Protein AF-A0A7W6IIC5-F1 (afdb_monomer_lite)

Organism: NCBI:txid217168

Secondary structure (DSSP, 8-state):
--S-EEE-TTS-EEEPHHHHHHHHHHHHHHHHHHT--HHHHHHHSSS-HHHHHHHH-SSS-PPPPHHHHHHHHHHHT--HHHHHHHHHTT--PPPHHHHHHHHHHHHHHHHHHHHHHHHHHHHHHHHHTSS--HHHHHHHHHHHHHHHHHHHHHHHHHHHHHTT--

pLDDT: mean 89.1, std 7.84, range [46.22, 96.19]

InterPro domains:
  IPR001387 Cro/C1-type, helix-turn-helix domain [cd00093] (28-57)

Structure (mmCIF, N/CA/C/O backbone):
data_AF-A0A7W6IIC5-F1
#
_entry.id   AF-A0A7W6IIC5-F1
#
loop_
_atom_site.group_PDB
_atom_site.id
_atom_site.type_symbol
_atom_site.label_atom_id
_atom_site.label_alt_id
_atom_site.label_comp_id
_atom_site.label_asym_id
_atom_site.label_entity_id
_atom_site.label_seq_id
_atom_site.pdbx_PDB_ins_code
_atom_site.Cartn_x
_atom_site.Cartn_y
_atom_site.Cartn_z
_atom_site.occupancy
_atom_site.B_iso_or_equiv
_atom_site.auth_seq_id
_atom_site.auth_comp_id
_atom_site.auth_asym_id
_atom_site.auth_atom_id
_atom_site.pdbx_PDB_model_num
ATOM 1 N N . MET A 1 1 ? 11.799 17.074 0.638 1.00 46.22 1 MET A N 1
ATOM 2 C CA . MET A 1 1 ? 11.414 16.393 -0.617 1.00 46.22 1 MET A CA 1
ATOM 3 C C . MET A 1 1 ? 12.651 15.675 -1.122 1.00 46.22 1 MET A C 1
ATOM 5 O O . MET A 1 1 ? 13.694 16.312 -1.105 1.00 46.22 1 MET A O 1
ATOM 9 N N . PRO A 1 2 ? 12.608 14.381 -1.461 1.00 54.72 2 PRO A N 1
ATOM 10 C CA . PRO A 1 2 ? 13.794 13.727 -2.003 1.00 54.72 2 PRO A CA 1
ATOM 11 C C . PRO A 1 2 ? 14.169 14.332 -3.374 1.00 54.72 2 PRO A C 1
ATOM 13 O O . PRO A 1 2 ? 13.287 14.562 -4.201 1.00 54.72 2 PRO A O 1
ATOM 16 N N . ASP A 1 3 ? 15.467 14.589 -3.587 1.00 73.25 3 ASP A N 1
ATOM 17 C CA . ASP A 1 3 ? 16.087 15.189 -4.790 1.00 73.25 3 ASP A CA 1
ATOM 18 C C . ASP A 1 3 ? 16.018 14.261 -6.025 1.00 73.25 3 ASP A C 1
ATOM 20 O O . ASP A 1 3 ? 17.024 13.789 -6.568 1.00 73.25 3 ASP A O 1
ATOM 24 N N . TYR A 1 4 ? 14.810 13.929 -6.478 1.00 79.56 4 TYR A N 1
ATOM 25 C CA . TYR A 1 4 ? 14.614 13.108 -7.679 1.00 79.56 4 TYR A CA 1
ATOM 26 C C . TYR A 1 4 ? 14.464 13.925 -8.959 1.00 79.56 4 TYR A C 1
ATOM 28 O O . TYR A 1 4 ? 14.605 13.365 -10.047 1.00 79.56 4 TYR A O 1
ATOM 36 N N . TYR A 1 5 ? 14.255 15.235 -8.832 1.00 82.00 5 TYR A N 1
ATOM 37 C CA . TYR A 1 5 ? 14.117 16.152 -9.952 1.00 82.00 5 TYR A CA 1
ATOM 38 C C . TYR A 1 5 ? 15.069 17.337 -9.796 1.00 82.00 5 TYR A C 1
ATOM 40 O O . TYR A 1 5 ? 15.155 17.917 -8.718 1.00 82.00 5 TYR A O 1
ATOM 48 N N . ALA A 1 6 ? 15.755 17.704 -10.875 1.00 79.69 6 ALA A N 1
ATOM 49 C CA . ALA A 1 6 ? 16.581 18.902 -10.964 1.00 79.69 6 ALA A CA 1
ATOM 50 C C . ALA A 1 6 ? 16.158 19.725 -12.192 1.00 79.69 6 ALA A C 1
ATOM 52 O O . ALA A 1 6 ? 15.874 19.130 -13.234 1.00 79.69 6 ALA A O 1
ATOM 53 N N . PRO A 1 7 ? 16.084 21.062 -12.096 1.00 79.69 7 PRO A N 1
ATOM 54 C CA . PRO A 1 7 ? 15.773 21.899 -13.247 1.00 79.69 7 PRO A CA 1
ATOM 55 C C . PRO A 1 7 ? 16.910 21.854 -14.281 1.00 79.69 7 PRO A C 1
ATOM 57 O O . PRO A 1 7 ? 18.085 21.858 -13.914 1.00 79.69 7 PRO A O 1
ATOM 60 N N . ASP A 1 8 ? 16.566 21.823 -15.568 1.00 82.62 8 ASP A N 1
ATOM 61 C CA . ASP A 1 8 ? 17.500 22.092 -16.664 1.00 82.62 8 ASP A CA 1
ATOM 62 C C . ASP A 1 8 ? 17.683 23.602 -16.897 1.00 82.62 8 ASP A C 1
ATOM 64 O O . ASP A 1 8 ? 17.067 24.433 -16.227 1.00 82.62 8 ASP A O 1
ATOM 68 N N . GLU A 1 9 ? 18.521 23.970 -17.870 1.00 79.50 9 GLU A N 1
ATOM 69 C CA . GLU A 1 9 ? 18.767 25.373 -18.249 1.00 79.50 9 GLU A CA 1
ATOM 70 C C . GLU A 1 9 ? 17.490 26.121 -18.683 1.00 79.50 9 GLU A C 1
ATOM 72 O O . GLU A 1 9 ? 17.441 27.347 -18.629 1.00 79.50 9 GLU A 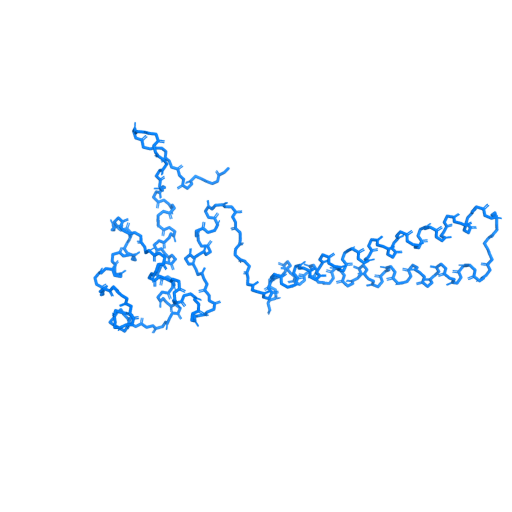O 1
ATOM 77 N N . ALA A 1 10 ? 16.439 25.393 -19.074 1.00 81.50 10 ALA A N 1
ATOM 78 C CA . ALA A 1 10 ? 15.132 25.925 -19.448 1.00 81.50 10 ALA A CA 1
ATOM 79 C C . ALA A 1 10 ? 14.096 25.850 -18.304 1.00 81.50 10 ALA A C 1
ATOM 81 O O . ALA A 1 10 ? 12.916 26.126 -18.524 1.00 81.50 10 ALA A O 1
ATOM 82 N N . GLY A 1 11 ? 14.506 25.465 -17.090 1.00 78.25 11 GLY A N 1
ATOM 83 C CA . GLY A 1 11 ? 13.634 25.331 -15.921 1.00 78.25 11 GLY A CA 1
ATOM 84 C C . GLY A 1 11 ? 12.740 24.086 -15.924 1.00 78.25 11 GLY A C 1
ATOM 85 O O . GLY A 1 11 ? 11.844 23.975 -15.086 1.00 78.25 11 GLY A O 1
ATOM 86 N N . ARG A 1 12 ? 12.952 23.131 -16.838 1.00 80.12 12 ARG A N 1
ATOM 87 C CA . ARG A 1 12 ? 12.209 21.864 -16.871 1.00 80.12 12 ARG A CA 1
ATOM 88 C C . ARG A 1 12 ? 12.779 20.901 -15.845 1.00 80.12 12 ARG A C 1
ATOM 90 O O . ARG A 1 12 ? 13.986 20.705 -15.769 1.00 80.12 12 ARG A O 1
ATOM 97 N N . LEU A 1 13 ? 11.904 20.246 -15.093 1.00 77.69 13 LEU A N 1
ATOM 98 C CA . LEU A 1 13 ? 12.304 19.232 -14.125 1.00 77.69 13 LEU A CA 1
ATOM 99 C C . LEU A 1 13 ? 12.752 17.954 -14.844 1.00 77.69 13 LEU A C 1
ATOM 101 O O . LEU A 1 13 ? 11.945 17.244 -15.442 1.00 77.69 13 LEU A O 1
ATOM 105 N N . LEU A 1 14 ? 14.044 17.653 -14.760 1.00 81.06 14 LEU A N 1
ATOM 106 C CA . LEU A 1 14 ? 14.645 16.417 -15.240 1.00 81.06 14 LEU A CA 1
ATOM 107 C C . LEU A 1 14 ? 14.884 15.456 -14.087 1.00 81.06 14 LEU A C 1
ATOM 109 O O . LEU A 1 14 ? 15.249 15.857 -12.984 1.00 81.06 14 LEU A O 1
ATOM 113 N N . LEU A 1 15 ? 14.746 14.162 -14.364 1.00 85.00 15 LEU A N 1
ATOM 114 C CA . LEU A 1 15 ? 15.138 13.132 -13.414 1.00 85.00 15 LEU A CA 1
ATOM 115 C C . LEU A 1 15 ? 16.634 13.227 -13.111 1.00 85.00 15 LEU A C 1
ATOM 117 O O . LEU A 1 15 ? 17.469 13.178 -14.024 1.00 85.00 15 LEU A O 1
ATOM 121 N N . THR A 1 16 ? 16.969 13.276 -11.822 1.00 89.50 16 THR A N 1
ATOM 122 C CA . THR A 1 16 ? 18.361 13.186 -11.381 1.00 89.50 16 THR A CA 1
ATOM 123 C C . THR A 1 16 ? 18.964 11.841 -11.785 1.00 89.50 16 THR A C 1
ATOM 125 O O . THR A 1 16 ? 18.259 10.849 -12.006 1.00 89.50 16 THR A O 1
ATOM 128 N N . HIS A 1 17 ? 20.295 11.771 -11.869 1.00 88.12 17 HIS A N 1
ATOM 129 C CA . HIS A 1 17 ? 20.988 10.511 -12.158 1.00 88.12 17 HIS A CA 1
ATOM 130 C C . HIS A 1 17 ? 20.617 9.409 -11.158 1.00 88.12 17 HIS A C 1
ATOM 132 O O . HIS A 1 17 ? 20.387 8.269 -11.556 1.00 88.12 17 HIS A O 1
ATOM 138 N N . ALA A 1 18 ? 20.477 9.754 -9.875 1.00 88.00 18 ALA A N 1
ATOM 139 C CA . ALA A 1 18 ? 20.047 8.819 -8.841 1.00 88.00 18 ALA A CA 1
ATOM 140 C C . ALA A 1 18 ? 18.629 8.278 -9.100 1.00 88.00 18 ALA A C 1
ATOM 142 O O . ALA A 1 18 ? 18.410 7.068 -9.021 1.00 88.00 18 ALA A O 1
ATOM 143 N N . ALA A 1 19 ? 17.680 9.153 -9.458 1.00 88.81 19 ALA A N 1
ATOM 144 C CA . ALA A 1 19 ? 16.310 8.765 -9.789 1.00 88.81 19 ALA A CA 1
ATOM 145 C C . ALA A 1 19 ? 16.258 7.837 -11.012 1.00 88.81 19 ALA A C 1
ATOM 147 O O . ALA A 1 19 ? 15.629 6.778 -10.983 1.00 88.81 19 ALA A O 1
ATOM 148 N N . ARG A 1 20 ? 16.994 8.201 -12.067 1.00 91.06 20 ARG A N 1
ATOM 149 C CA . ARG A 1 20 ? 17.116 7.402 -13.290 1.00 91.06 20 ARG A CA 1
ATOM 150 C C . ARG A 1 20 ? 17.683 6.019 -12.989 1.00 91.06 20 ARG A C 1
ATOM 152 O O . ARG A 1 20 ? 17.065 5.023 -13.351 1.00 91.06 20 ARG A O 1
ATOM 159 N N . ASN A 1 21 ? 18.798 5.947 -12.263 1.00 93.12 21 ASN A N 1
ATOM 160 C CA . ASN A 1 21 ? 19.429 4.681 -11.891 1.00 93.12 21 ASN A CA 1
ATOM 161 C C . ASN A 1 21 ? 18.486 3.794 -11.073 1.00 93.12 21 ASN A C 1
ATOM 163 O O . ASN A 1 21 ? 18.454 2.584 -11.282 1.00 93.12 21 ASN A O 1
ATOM 167 N N . ARG A 1 22 ? 17.666 4.376 -10.190 1.00 92.50 22 ARG A N 1
ATOM 168 C CA . ARG A 1 22 ? 16.673 3.622 -9.414 1.00 92.50 22 ARG A CA 1
ATOM 169 C C . ARG A 1 22 ? 15.624 2.956 -10.310 1.00 92.50 22 ARG A C 1
ATOM 171 O O . ARG A 1 22 ? 15.323 1.784 -10.104 1.00 92.50 22 ARG A O 1
ATOM 178 N N . LEU A 1 23 ? 15.124 3.658 -11.328 1.00 94.31 23 LEU A N 1
ATOM 179 C CA . LEU A 1 23 ? 14.183 3.092 -12.304 1.00 94.31 23 LEU A CA 1
ATOM 180 C C . LEU A 1 23 ? 14.831 2.021 -13.191 1.00 94.31 23 LEU A C 1
ATOM 182 O O . LEU A 1 23 ? 14.220 0.987 -13.448 1.00 94.31 23 LEU A O 1
ATOM 186 N N . LYS A 1 24 ? 16.089 2.220 -13.600 1.00 95.62 24 LYS A N 1
ATOM 187 C CA . LYS A 1 24 ? 16.862 1.219 -14.357 1.00 95.62 24 LYS A CA 1
ATOM 188 C C . LYS A 1 24 ? 17.071 -0.068 -13.557 1.00 95.62 24 LYS A C 1
ATOM 190 O O . LYS A 1 24 ? 16.893 -1.168 -14.073 1.00 95.62 24 LYS A O 1
ATOM 195 N N . LEU A 1 25 ? 17.418 0.062 -12.277 1.00 96.06 25 LEU A N 1
ATOM 196 C CA . LEU A 1 25 ? 17.548 -1.077 -11.370 1.00 96.06 25 LEU A CA 1
ATOM 197 C C . LEU A 1 25 ? 16.200 -1.771 -11.142 1.00 96.06 25 LEU A C 1
ATOM 199 O O . LEU A 1 25 ? 16.159 -2.996 -11.105 1.00 96.06 25 LEU A O 1
ATOM 203 N N . ALA A 1 26 ? 15.098 -1.021 -11.065 1.00 96.19 26 ALA A N 1
ATOM 204 C CA . ALA A 1 26 ? 13.760 -1.602 -10.978 1.00 96.19 26 ALA A CA 1
ATOM 205 C C . ALA A 1 26 ? 13.373 -2.391 -12.245 1.00 96.19 26 ALA A C 1
ATOM 207 O O . ALA A 1 26 ? 12.764 -3.451 -12.136 1.00 96.19 26 ALA A O 1
ATOM 208 N N . ALA A 1 27 ? 13.772 -1.931 -13.436 1.00 95.06 27 ALA A N 1
ATOM 209 C CA . ALA A 1 27 ? 13.574 -2.673 -14.685 1.00 95.06 27 ALA A CA 1
ATOM 210 C C . ALA A 1 27 ? 14.387 -3.982 -14.720 1.00 95.06 27 ALA A C 1
ATOM 212 O O . ALA A 1 27 ? 13.874 -5.024 -15.126 1.00 95.06 27 ALA A O 1
ATOM 213 N N . ARG A 1 28 ? 15.633 -3.960 -14.222 1.00 95.62 28 ARG A N 1
ATOM 214 C CA . ARG A 1 28 ? 16.444 -5.181 -14.044 1.00 95.62 28 ARG A CA 1
ATOM 215 C C . ARG A 1 28 ? 15.798 -6.154 -13.067 1.00 95.62 28 ARG A C 1
ATOM 217 O O . ARG A 1 28 ? 15.791 -7.358 -13.311 1.00 95.62 28 ARG A O 1
ATOM 224 N N . GLU A 1 29 ? 15.268 -5.630 -11.967 1.00 96.19 29 GLU A N 1
ATOM 225 C CA . GLU A 1 29 ? 14.572 -6.426 -10.962 1.00 96.19 29 GLU A CA 1
ATOM 226 C C . GLU A 1 29 ? 13.318 -7.080 -11.540 1.00 96.19 29 GLU A C 1
ATOM 228 O O . GLU A 1 29 ? 13.097 -8.265 -11.317 1.00 96.19 29 GLU A O 1
ATOM 233 N N . LEU A 1 30 ? 12.548 -6.354 -12.354 1.00 95.44 30 LEU A N 1
ATOM 234 C CA . LEU A 1 30 ? 11.405 -6.913 -13.068 1.00 95.44 30 LEU A CA 1
ATOM 235 C C . LEU A 1 30 ? 11.808 -8.139 -13.896 1.00 95.44 30 LEU A C 1
ATOM 237 O O . LEU A 1 30 ? 11.225 -9.206 -13.720 1.00 95.44 30 LEU A O 1
ATOM 241 N N . ARG A 1 31 ? 12.849 -8.032 -14.736 1.00 94.56 31 ARG A N 1
ATOM 242 C CA . ARG A 1 31 ? 13.354 -9.190 -15.492 1.00 94.56 31 ARG A CA 1
ATOM 243 C C . ARG A 1 31 ? 13.813 -10.310 -14.564 1.00 94.56 31 ARG A C 1
ATOM 245 O O . ARG A 1 31 ? 13.484 -11.468 -14.809 1.00 94.56 31 ARG A O 1
ATOM 252 N N . ARG A 1 32 ? 14.543 -9.993 -13.493 1.00 95.75 32 ARG A N 1
ATOM 253 C CA . ARG A 1 32 ? 14.993 -10.996 -12.518 1.00 95.75 32 ARG A CA 1
ATOM 254 C C . ARG A 1 32 ? 13.814 -11.787 -11.939 1.00 95.75 32 ARG A C 1
ATOM 256 O O . ARG A 1 32 ? 13.921 -13.002 -11.813 1.00 95.75 32 ARG A O 1
ATOM 263 N N . LEU A 1 33 ? 12.705 -11.116 -11.629 1.00 94.62 33 LEU A N 1
ATOM 264 C CA . LEU A 1 33 ? 11.487 -11.733 -11.097 1.00 94.62 33 LEU A CA 1
ATOM 265 C C . LEU A 1 33 ? 10.748 -12.598 -12.123 1.00 94.62 33 LEU A C 1
ATOM 267 O O . LEU A 1 33 ? 10.161 -13.602 -11.733 1.00 94.62 33 LEU A O 1
ATOM 271 N N . THR A 1 34 ? 10.817 -12.271 -13.418 1.00 92.50 34 THR A N 1
ATOM 272 C CA . THR A 1 34 ? 10.269 -13.156 -14.466 1.00 92.50 34 THR A CA 1
ATOM 273 C C . THR A 1 34 ? 11.011 -14.489 -14.577 1.00 92.50 34 THR A C 1
ATOM 275 O O . THR A 1 34 ? 10.438 -15.465 -15.048 1.00 92.50 34 THR A O 1
ATOM 278 N N . GLY A 1 35 ? 12.294 -14.537 -14.194 1.00 92.31 35 GLY A N 1
ATOM 279 C CA . GLY A 1 35 ? 13.154 -15.707 -14.405 1.00 92.31 35 GLY A CA 1
ATOM 280 C C . GLY A 1 35 ? 13.482 -16.002 -15.877 1.00 92.31 35 GLY A C 1
ATOM 281 O O . GLY A 1 35 ? 14.098 -17.025 -16.165 1.00 92.31 35 GLY A O 1
ATOM 282 N N . LEU A 1 36 ? 13.088 -15.126 -16.805 1.00 91.62 36 LEU A N 1
ATOM 283 C CA . LEU A 1 36 ? 13.240 -15.317 -18.244 1.00 91.62 36 LEU A CA 1
ATOM 284 C C . LEU A 1 36 ? 14.576 -14.781 -18.768 1.00 91.62 36 LEU A C 1
ATOM 286 O O . LEU A 1 36 ? 15.163 -13.832 -18.228 1.00 91.62 36 LEU A O 1
ATOM 290 N N . THR A 1 37 ? 15.038 -15.364 -19.875 1.00 93.38 37 THR A N 1
ATOM 291 C CA . THR A 1 37 ? 16.150 -14.794 -20.641 1.00 93.38 37 THR A CA 1
ATOM 292 C C . THR A 1 37 ? 15.701 -13.529 -21.379 1.00 93.38 37 THR A C 1
ATOM 294 O O . THR A 1 37 ? 14.511 -13.234 -21.506 1.00 93.38 37 THR A O 1
ATOM 297 N N . LEU A 1 38 ? 16.659 -12.740 -21.871 1.00 90.94 38 LEU A N 1
ATOM 298 C CA . LEU A 1 38 ? 16.328 -11.5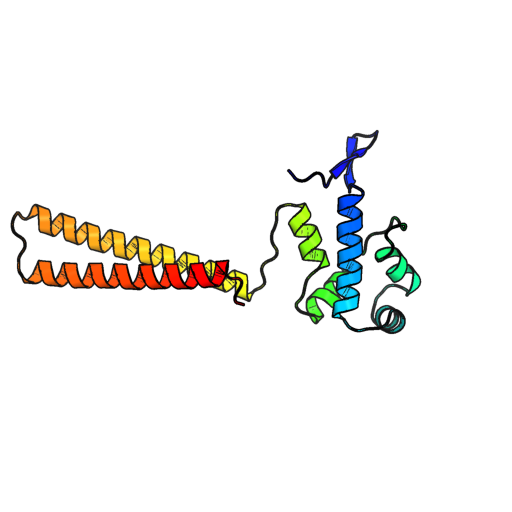52 -22.663 1.00 90.94 38 LEU A CA 1
ATOM 299 C C . LEU A 1 38 ? 15.680 -11.923 -24.002 1.00 90.94 38 LEU A C 1
ATOM 301 O O . LEU A 1 38 ? 14.852 -11.170 -24.506 1.00 90.94 38 LEU A O 1
ATOM 305 N N . GLU A 1 39 ? 16.066 -13.062 -24.573 1.00 92.50 39 GLU A N 1
ATOM 306 C CA . GLU A 1 39 ? 15.463 -13.641 -25.767 1.00 92.50 39 GLU A CA 1
ATOM 307 C C . GLU A 1 39 ? 13.988 -13.977 -25.528 1.00 92.50 39 GLU A C 1
ATOM 309 O O . GLU A 1 39 ? 13.135 -13.565 -26.314 1.00 92.50 39 GLU A O 1
ATOM 314 N N . ASP A 1 40 ? 13.681 -14.641 -24.412 1.00 93.50 40 ASP A N 1
ATOM 315 C CA . ASP A 1 40 ? 12.308 -15.019 -24.055 1.00 93.50 40 ASP A CA 1
ATOM 316 C C . ASP A 1 40 ? 11.431 -13.792 -23.784 1.00 93.50 40 ASP A C 1
ATOM 318 O O . ASP A 1 40 ? 10.274 -13.738 -24.207 1.00 93.50 40 ASP A O 1
ATOM 322 N N . ILE A 1 41 ? 11.983 -12.777 -23.109 1.00 90.94 41 ILE A N 1
ATOM 323 C CA . ILE A 1 41 ? 11.281 -11.507 -22.901 1.00 90.94 41 ILE A CA 1
ATOM 324 C C . ILE A 1 41 ? 11.015 -10.824 -24.235 1.00 90.94 41 ILE A C 1
ATOM 326 O O . ILE A 1 41 ? 9.886 -10.410 -24.475 1.00 90.94 41 ILE A O 1
ATOM 330 N N . ALA A 1 42 ? 12.012 -10.722 -25.115 1.00 90.31 42 ALA A N 1
ATOM 331 C CA . ALA A 1 42 ? 11.842 -10.092 -26.421 1.00 90.31 42 ALA A CA 1
ATOM 332 C C . ALA A 1 42 ? 10.810 -10.825 -27.294 1.00 90.31 42 ALA A C 1
ATOM 334 O O . ALA A 1 42 ? 10.100 -10.185 -28.061 1.00 90.31 42 ALA A O 1
ATOM 335 N N . ALA A 1 43 ? 10.686 -12.148 -27.156 1.00 92.44 43 ALA A N 1
ATOM 336 C CA . ALA A 1 43 ? 9.676 -12.933 -27.862 1.00 92.44 43 ALA A CA 1
ATOM 337 C C . ALA A 1 43 ? 8.240 -12.672 -27.364 1.00 92.44 43 ALA A C 1
ATOM 339 O O . ALA A 1 43 ? 7.283 -12.863 -28.112 1.00 92.44 43 ALA A O 1
ATOM 340 N N . ARG A 1 44 ? 8.081 -12.243 -26.107 1.00 92.19 44 ARG A N 1
ATOM 341 C CA . ARG A 1 44 ? 6.783 -12.007 -25.444 1.00 92.19 44 ARG A CA 1
ATOM 342 C C . ARG A 1 44 ? 6.439 -10.527 -25.261 1.00 92.19 44 ARG A C 1
ATOM 344 O O . ARG A 1 44 ? 5.350 -10.202 -24.796 1.00 92.19 44 ARG A O 1
ATOM 351 N N . SER A 1 45 ? 7.369 -9.637 -25.583 1.00 89.88 45 SER A N 1
ATOM 352 C CA . SER A 1 45 ? 7.292 -8.199 -25.342 1.00 89.88 45 SER A CA 1
ATOM 353 C C . SER A 1 45 ? 7.196 -7.443 -26.668 1.00 89.88 45 SER A C 1
ATOM 355 O O . SER A 1 45 ? 7.738 -7.899 -27.673 1.00 89.88 45 SER A O 1
ATOM 357 N N . PRO A 1 46 ? 6.574 -6.253 -26.705 1.00 90.50 46 PRO A N 1
ATOM 358 C CA . PRO A 1 46 ? 6.547 -5.423 -27.911 1.00 90.50 46 PRO A CA 1
ATOM 359 C C . PRO A 1 46 ? 7.911 -4.806 -28.276 1.00 90.50 46 PRO A C 1
ATOM 361 O O . PRO A 1 46 ? 7.991 -4.032 -29.229 1.00 90.50 46 PRO A O 1
ATOM 364 N N . VAL A 1 47 ? 8.978 -5.096 -27.523 1.00 93.56 47 VAL A N 1
ATOM 365 C CA . VAL A 1 47 ? 10.315 -4.528 -27.736 1.00 93.56 47 VAL A CA 1
ATOM 366 C C . VAL A 1 47 ? 11.362 -5.603 -27.982 1.00 93.56 47 VAL A C 1
ATOM 368 O O . VAL A 1 47 ? 11.312 -6.703 -27.436 1.00 93.56 47 VAL A O 1
ATOM 371 N N . SER A 1 48 ? 12.364 -5.249 -28.780 1.00 95.25 48 SER A N 1
ATOM 372 C CA . SER A 1 48 ? 13.510 -6.111 -29.056 1.00 95.25 48 SER A CA 1
ATOM 373 C C . SER A 1 48 ? 14.403 -6.316 -27.827 1.00 95.25 48 SER A C 1
ATOM 375 O O . SER A 1 48 ? 14.438 -5.501 -26.899 1.00 95.25 48 SER A O 1
ATOM 377 N N . LYS A 1 49 ? 15.236 -7.362 -27.880 1.00 94.50 49 LYS A N 1
ATOM 378 C CA . LYS A 1 49 ? 16.288 -7.630 -26.887 1.00 94.50 49 LYS A CA 1
ATOM 379 C C . LYS A 1 49 ? 17.183 -6.411 -26.632 1.00 94.50 49 LYS A C 1
ATOM 381 O O . LYS A 1 49 ? 17.486 -6.105 -25.483 1.00 94.50 49 LYS A O 1
ATOM 386 N N . SER A 1 50 ? 17.603 -5.714 -27.690 1.00 94.38 50 SER A N 1
ATOM 387 C CA . SER A 1 50 ? 18.483 -4.543 -27.571 1.00 94.38 50 SER A CA 1
ATOM 388 C C . SER A 1 50 ? 17.780 -3.368 -26.887 1.00 94.38 50 SER A C 1
ATOM 390 O O . SER A 1 50 ? 18.363 -2.738 -26.008 1.00 94.38 50 SER A O 1
ATOM 392 N N . GLN A 1 51 ? 16.509 -3.117 -27.212 1.00 94.38 51 GLN A N 1
ATOM 393 C CA . GLN A 1 51 ? 15.719 -2.091 -26.525 1.00 94.38 51 GLN A CA 1
ATOM 394 C C . GLN A 1 51 ? 15.553 -2.414 -25.039 1.00 94.38 51 GLN A C 1
ATOM 396 O O . GLN A 1 51 ? 15.747 -1.539 -24.199 1.00 94.38 51 GLN A O 1
ATOM 401 N N . TRP A 1 52 ? 15.281 -3.675 -24.697 1.00 94.56 52 TRP A N 1
ATOM 402 C CA . TRP A 1 52 ? 15.204 -4.092 -23.299 1.00 94.56 52 TRP A CA 1
ATOM 403 C C . TRP A 1 52 ? 16.537 -3.897 -22.560 1.00 94.56 52 TRP A C 1
ATOM 405 O O . TRP A 1 52 ? 16.568 -3.358 -21.454 1.00 94.56 52 TRP A O 1
ATOM 415 N N . GLN A 1 53 ? 17.662 -4.258 -23.185 1.00 94.06 53 GLN A N 1
ATOM 416 C CA . GLN A 1 53 ? 18.995 -4.000 -22.626 1.00 94.06 53 GLN A CA 1
ATOM 417 C C . GLN A 1 53 ? 19.256 -2.505 -22.408 1.00 94.06 53 GLN A C 1
ATOM 419 O O . GLN A 1 53 ? 19.817 -2.132 -21.376 1.00 94.06 53 GLN A O 1
ATOM 424 N N . ASN A 1 54 ? 18.809 -1.641 -23.323 1.00 94.81 54 ASN A N 1
ATOM 425 C CA . ASN A 1 54 ? 18.903 -0.192 -23.145 1.00 94.81 54 ASN A CA 1
ATOM 426 C C . ASN A 1 54 ? 18.098 0.271 -21.926 1.00 94.81 54 ASN A C 1
ATOM 428 O O . ASN A 1 54 ? 18.598 1.068 -21.132 1.00 94.81 54 ASN A O 1
ATOM 432 N N . TYR A 1 55 ? 16.901 -0.275 -21.706 1.00 94.88 55 TYR A N 1
ATOM 433 C CA . TYR A 1 55 ? 16.100 0.041 -20.521 1.00 94.88 55 TYR A CA 1
ATOM 434 C C . TYR A 1 55 ? 16.739 -0.407 -19.204 1.00 94.88 55 TYR A C 1
ATOM 436 O O . TYR A 1 55 ? 16.477 0.197 -18.169 1.00 94.88 55 TYR A O 1
ATOM 444 N N . GLU A 1 56 ? 17.597 -1.424 -19.224 1.00 93.56 56 GLU A N 1
ATOM 445 C CA . GLU A 1 56 ? 18.334 -1.891 -18.046 1.00 93.56 56 GLU A CA 1
ATOM 446 C C . GLU A 1 56 ? 19.698 -1.212 -17.876 1.00 93.56 56 GLU A C 1
ATOM 448 O O . GLU A 1 56 ? 20.256 -1.208 -16.777 1.00 93.56 56 GLU A O 1
ATOM 453 N N . SER A 1 57 ? 20.290 -0.673 -18.939 1.00 93.50 57 SER A N 1
ATOM 454 C CA . SER A 1 57 ? 21.617 -0.060 -18.880 1.00 93.50 57 SER A CA 1
ATOM 455 C C . SER A 1 57 ? 21.590 1.253 -18.093 1.00 93.50 57 SER A C 1
ATOM 457 O O . SER A 1 57 ? 20.728 2.102 -18.323 1.00 93.50 57 SER A O 1
ATOM 459 N N . LEU A 1 58 ? 22.554 1.427 -17.180 1.00 92.44 58 LEU A N 1
ATOM 460 C CA . LEU A 1 58 ? 22.737 2.674 -16.423 1.00 92.44 58 LEU A CA 1
ATOM 461 C C . LEU A 1 58 ? 23.302 3.803 -17.297 1.00 92.44 58 LEU A C 1
ATOM 463 O O . LEU A 1 58 ? 23.140 4.974 -16.969 1.00 92.44 58 LEU A O 1
ATOM 467 N N . GLU A 1 59 ? 23.949 3.446 -18.406 1.00 90.44 59 GLU A N 1
ATOM 468 C CA . GLU A 1 59 ? 24.583 4.387 -19.333 1.00 90.44 59 GLU A CA 1
ATOM 469 C C . GLU A 1 59 ? 23.612 4.853 -20.423 1.00 90.44 59 GLU A C 1
ATOM 471 O O . GLU A 1 59 ? 23.728 5.965 -20.934 1.00 90.44 59 GLU A O 1
ATOM 476 N N . ALA A 1 60 ? 22.620 4.024 -20.763 1.00 90.06 60 ALA A N 1
ATOM 477 C CA . ALA A 1 60 ? 21.636 4.362 -21.781 1.00 90.06 60 ALA A CA 1
ATOM 478 C C . ALA A 1 60 ? 20.600 5.372 -21.251 1.00 90.06 60 ALA A C 1
ATOM 480 O O . ALA A 1 60 ? 20.114 5.229 -20.121 1.00 90.06 60 ALA A O 1
ATOM 481 N N . PRO A 1 61 ? 20.178 6.355 -22.064 1.00 85.94 61 PRO A N 1
ATOM 482 C CA . PRO A 1 61 ? 19.239 7.386 -21.625 1.00 85.94 61 PRO A CA 1
ATOM 483 C C . PRO A 1 61 ? 17.812 6.857 -21.412 1.00 85.94 61 PRO A C 1
ATOM 485 O O . PRO A 1 61 ? 17.101 7.367 -20.547 1.00 85.94 61 PRO A O 1
ATOM 488 N N . ASP A 1 62 ? 17.411 5.819 -22.149 1.00 91.75 62 ASP A N 1
ATOM 489 C CA . ASP A 1 62 ? 16.006 5.415 -22.269 1.00 91.75 62 ASP A CA 1
ATOM 490 C C . ASP A 1 62 ? 15.477 4.665 -21.045 1.00 91.75 62 ASP A C 1
ATOM 492 O O . ASP A 1 62 ? 16.034 3.650 -20.632 1.00 91.75 62 ASP A O 1
ATOM 496 N N . LEU A 1 63 ? 14.357 5.108 -20.482 1.00 93.38 63 LEU A N 1
ATOM 497 C CA . LEU A 1 63 ? 13.653 4.390 -19.418 1.00 93.38 63 LEU A CA 1
ATOM 498 C C . LEU A 1 63 ? 12.635 3.406 -20.001 1.00 93.38 63 LEU A C 1
ATOM 500 O O . LEU A 1 63 ? 12.093 3.635 -21.081 1.00 93.38 63 LEU A O 1
ATOM 504 N N . ILE A 1 64 ? 12.346 2.333 -19.259 1.00 94.12 64 ILE A N 1
ATOM 505 C CA . ILE A 1 64 ? 11.301 1.380 -19.641 1.00 94.12 64 ILE A CA 1
ATOM 506 C C . ILE A 1 64 ? 9.930 2.087 -19.669 1.00 94.12 64 ILE A C 1
ATOM 508 O O . ILE A 1 64 ? 9.529 2.683 -18.664 1.00 94.12 64 ILE A O 1
ATOM 512 N N . PRO A 1 65 ? 9.197 2.068 -20.795 1.00 94.38 65 PRO A N 1
ATOM 513 C CA . PRO A 1 65 ? 7.908 2.743 -20.876 1.00 94.38 65 PRO A CA 1
ATOM 514 C C . PRO A 1 65 ? 6.784 1.900 -20.234 1.00 94.38 65 PRO A C 1
ATOM 516 O O . PRO A 1 65 ? 6.878 0.670 -20.211 1.00 94.38 65 PRO A O 1
ATOM 519 N N . PRO A 1 66 ? 5.681 2.522 -19.763 1.00 93.88 66 PRO A N 1
ATOM 520 C CA . PRO A 1 66 ? 4.587 1.826 -19.071 1.00 93.88 66 PRO A CA 1
ATOM 521 C C . PRO A 1 66 ? 4.002 0.627 -19.811 1.00 93.88 66 PRO A C 1
ATOM 523 O O . PRO A 1 66 ? 3.834 -0.437 -19.226 1.00 93.88 66 PRO A O 1
ATOM 526 N N . HIS A 1 67 ? 3.755 0.760 -21.113 1.00 92.88 67 HIS A N 1
ATOM 527 C CA . HIS A 1 67 ? 3.188 -0.323 -21.920 1.00 92.88 67 HIS A CA 1
ATOM 528 C C . HIS A 1 67 ? 4.102 -1.558 -22.025 1.00 92.88 67 HIS A C 1
ATOM 530 O O . HIS A 1 67 ? 3.624 -2.625 -22.393 1.00 92.88 67 HIS A O 1
ATOM 536 N N . VAL A 1 68 ? 5.396 -1.423 -21.708 1.00 94.69 68 VAL A N 1
ATOM 537 C CA . VAL A 1 68 ? 6.351 -2.536 -21.703 1.00 94.69 68 VAL A CA 1
ATOM 538 C C . VAL A 1 68 ? 6.355 -3.247 -20.357 1.00 94.69 68 VAL A C 1
ATOM 540 O O . VAL A 1 68 ? 6.334 -4.469 -20.357 1.00 94.69 68 VAL A O 1
ATOM 543 N N . TYR A 1 69 ? 6.373 -2.535 -19.222 1.00 94.62 69 TYR A N 1
ATOM 544 C CA . TYR A 1 69 ? 6.500 -3.182 -17.906 1.00 94.62 69 TYR A CA 1
ATOM 545 C C . TYR A 1 69 ? 5.168 -3.578 -17.257 1.00 94.62 69 TYR A C 1
ATOM 547 O O . TYR A 1 69 ? 5.134 -4.570 -16.533 1.00 94.62 69 TYR A O 1
ATOM 555 N N . LEU A 1 70 ? 4.075 -2.846 -17.506 1.00 94.06 70 LEU A N 1
ATOM 556 C CA . LEU A 1 70 ? 2.793 -3.079 -16.825 1.00 94.06 70 LEU A CA 1
ATOM 557 C C . LEU A 1 70 ? 2.233 -4.501 -17.016 1.00 94.06 70 LEU A C 1
ATOM 559 O O . LEU A 1 70 ? 1.783 -5.073 -16.023 1.00 94.06 70 LEU A O 1
ATOM 563 N N . PRO A 1 71 ? 2.277 -5.115 -18.218 1.00 93.62 71 PRO A N 1
ATOM 564 C CA . PRO A 1 71 ? 1.800 -6.488 -18.390 1.00 93.62 71 PRO A CA 1
ATOM 565 C C . PRO A 1 71 ? 2.574 -7.498 -17.533 1.00 93.62 71 PRO A C 1
ATOM 567 O O . PRO A 1 71 ? 1.972 -8.388 -16.940 1.00 93.62 71 PRO A O 1
ATOM 570 N N . TRP A 1 72 ? 3.893 -7.323 -17.411 1.00 93.75 72 TRP A N 1
ATOM 571 C CA . TRP A 1 72 ? 4.741 -8.194 -16.596 1.00 93.75 72 TRP A CA 1
ATOM 572 C C . TRP A 1 72 ? 4.481 -8.017 -15.105 1.00 93.75 72 TRP A C 1
ATOM 574 O O . TRP A 1 72 ? 4.395 -9.001 -14.380 1.00 93.75 72 TRP A O 1
ATOM 584 N N . GLU A 1 73 ? 4.336 -6.776 -14.637 1.00 93.56 73 GLU A N 1
ATOM 585 C CA . GLU A 1 73 ? 4.023 -6.517 -13.229 1.00 93.56 73 GLU A CA 1
ATOM 586 C C . GLU A 1 73 ? 2.667 -7.111 -12.825 1.00 93.56 73 GLU 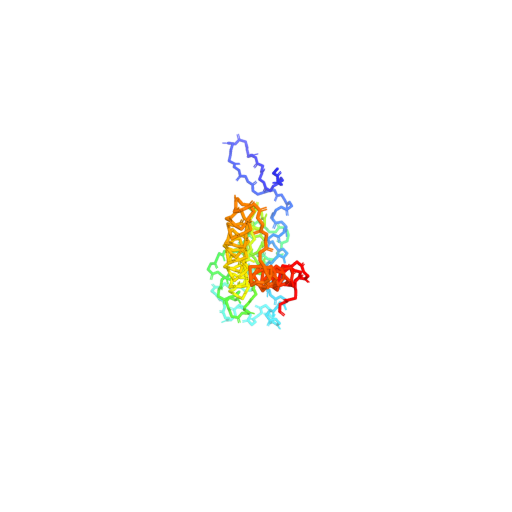A C 1
ATOM 588 O O . GLU A 1 73 ? 2.520 -7.621 -11.712 1.00 93.56 73 GLU A O 1
ATOM 593 N N . LEU A 1 74 ? 1.696 -7.087 -13.746 1.00 90.31 74 LEU A N 1
ATOM 594 C CA . LEU A 1 74 ? 0.391 -7.717 -13.566 1.00 90.31 74 LEU A CA 1
ATOM 595 C C . LEU A 1 74 ? 0.501 -9.247 -13.522 1.00 90.31 74 LEU A C 1
ATOM 597 O O . LEU A 1 74 ? -0.056 -9.863 -12.618 1.00 90.31 74 LEU A O 1
ATOM 601 N N . GLU A 1 75 ? 1.235 -9.854 -14.459 1.00 90.50 75 GLU A N 1
ATOM 602 C CA . GLU A 1 75 ? 1.444 -11.309 -14.514 1.00 90.50 75 GLU A CA 1
ATOM 603 C C . GLU A 1 75 ? 2.174 -11.834 -13.267 1.00 90.50 75 GLU A C 1
ATOM 605 O O . GLU A 1 75 ? 1.809 -12.872 -12.720 1.00 90.50 75 GLU A O 1
ATOM 610 N N . LEU A 1 76 ? 3.177 -11.098 -12.780 1.00 90.38 76 LEU A N 1
ATOM 611 C CA . LEU A 1 76 ? 3.975 -11.481 -11.612 1.00 90.38 76 LEU A CA 1
ATOM 612 C C . LEU A 1 76 ? 3.281 -11.197 -10.273 1.00 90.38 76 LEU A C 1
ATOM 614 O O . LEU A 1 76 ? 3.754 -11.656 -9.233 1.00 90.38 76 LEU A O 1
ATOM 618 N N . GLY A 1 77 ? 2.229 -10.372 -10.261 1.00 85.81 77 GLY A N 1
ATOM 619 C CA . GLY A 1 77 ? 1.651 -9.828 -9.027 1.00 85.81 77 GLY A CA 1
ATOM 620 C C . GLY A 1 77 ? 2.632 -8.955 -8.226 1.00 85.81 77 GLY A C 1
ATOM 621 O O . GLY A 1 77 ? 2.417 -8.678 -7.044 1.00 85.81 77 GLY A O 1
ATOM 622 N N . GLN A 1 78 ? 3.733 -8.524 -8.846 1.00 88.38 78 GLN A N 1
ATOM 623 C CA . GLN A 1 78 ? 4.783 -7.721 -8.230 1.00 88.38 78 GLN A CA 1
ATOM 624 C C . GLN A 1 78 ? 5.110 -6.535 -9.127 1.00 88.38 78 GLN A C 1
ATOM 626 O O . GLN A 1 78 ? 5.373 -6.704 -10.310 1.00 88.38 78 GLN A O 1
ATOM 631 N N . ALA A 1 79 ? 5.142 -5.337 -8.539 1.00 92.00 79 ALA A N 1
ATOM 632 C CA . ALA A 1 79 ? 5.250 -4.090 -9.289 1.00 92.00 79 ALA A CA 1
ATOM 633 C C . ALA A 1 79 ? 6.523 -3.284 -8.946 1.00 92.00 79 ALA A C 1
ATOM 635 O O . ALA A 1 79 ? 6.418 -2.203 -8.361 1.00 92.00 79 ALA A O 1
ATOM 636 N N . PRO A 1 80 ? 7.741 -3.813 -9.189 1.00 93.56 80 PRO A N 1
ATOM 637 C CA . PRO A 1 80 ? 8.992 -3.153 -8.803 1.00 93.56 80 PRO A CA 1
ATOM 638 C C . PRO A 1 80 ? 9.205 -1.781 -9.466 1.00 93.56 80 PRO A C 1
ATOM 640 O O . PRO A 1 80 ? 9.670 -0.854 -8.797 1.00 93.56 80 PRO A O 1
ATOM 643 N N . VAL A 1 81 ? 8.852 -1.619 -10.745 1.00 94.44 81 VAL A N 1
ATOM 644 C CA . VAL A 1 81 ? 8.982 -0.359 -11.496 1.00 94.44 81 VAL A CA 1
ATOM 645 C C . VAL A 1 81 ? 7.930 0.639 -11.027 1.00 94.44 81 VAL A C 1
ATOM 647 O O . VAL A 1 81 ? 8.279 1.773 -10.688 1.00 94.44 81 VAL A O 1
ATOM 650 N N . THR A 1 82 ? 6.669 0.216 -10.904 1.00 94.19 82 THR A N 1
ATOM 651 C CA . THR A 1 82 ? 5.604 1.083 -10.372 1.00 94.19 82 THR A CA 1
ATOM 652 C C . THR A 1 82 ? 5.896 1.512 -8.933 1.00 94.19 82 THR A C 1
ATOM 654 O O . THR A 1 82 ? 5.718 2.680 -8.592 1.00 94.19 82 THR A O 1
ATOM 657 N N . ARG A 1 83 ? 6.422 0.619 -8.081 1.00 91.69 83 ARG A N 1
ATOM 658 C CA . ARG A 1 83 ? 6.861 0.964 -6.715 1.00 91.69 83 ARG A CA 1
ATOM 659 C C . ARG A 1 83 ? 7.992 1.983 -6.711 1.00 91.69 83 ARG A C 1
ATOM 661 O O . ARG A 1 83 ? 7.965 2.900 -5.893 1.00 91.69 83 ARG A O 1
ATOM 668 N N . ALA A 1 84 ? 8.976 1.840 -7.597 1.00 92.00 84 ALA A N 1
ATOM 669 C CA . ALA A 1 84 ? 10.063 2.806 -7.710 1.00 92.00 84 ALA A CA 1
ATOM 670 C C . ALA A 1 84 ? 9.543 4.191 -8.135 1.00 92.00 84 ALA A C 1
ATOM 672 O O . ALA A 1 84 ? 9.914 5.187 -7.513 1.00 92.00 84 ALA A O 1
ATOM 673 N N . LEU A 1 85 ? 8.632 4.246 -9.115 1.00 91.31 85 LEU A N 1
ATOM 674 C CA . LEU A 1 85 ? 7.967 5.482 -9.545 1.00 91.31 85 LEU A CA 1
ATOM 675 C C . LEU A 1 85 ? 7.117 6.107 -8.433 1.00 91.31 85 LEU A C 1
ATOM 677 O O . LEU A 1 85 ? 7.205 7.311 -8.195 1.00 91.31 85 LEU A O 1
ATOM 681 N N . ALA A 1 86 ? 6.319 5.309 -7.724 1.00 89.25 86 ALA A N 1
ATOM 682 C CA . ALA A 1 86 ? 5.502 5.784 -6.613 1.00 89.25 86 ALA A CA 1
ATOM 683 C C . ALA A 1 86 ? 6.376 6.372 -5.498 1.00 89.25 86 ALA A C 1
ATOM 685 O O . ALA A 1 86 ? 6.150 7.506 -5.077 1.00 89.25 86 ALA A O 1
ATOM 686 N N . ALA A 1 87 ? 7.434 5.659 -5.096 1.00 87.19 87 ALA A N 1
ATOM 687 C CA . ALA A 1 87 ? 8.353 6.111 -4.054 1.00 87.19 87 ALA A CA 1
ATOM 688 C C . ALA A 1 87 ? 9.018 7.452 -4.404 1.00 87.19 87 ALA A C 1
ATOM 690 O O . ALA A 1 87 ? 9.191 8.304 -3.534 1.00 87.19 87 ALA A O 1
ATOM 691 N N . MET A 1 88 ? 9.339 7.675 -5.682 1.00 86.50 88 MET A N 1
ATOM 692 C CA . MET A 1 88 ? 9.882 8.953 -6.156 1.00 86.50 88 MET A CA 1
ATOM 693 C C . MET A 1 88 ? 8.897 10.122 -6.031 1.00 86.50 88 MET A C 1
ATOM 695 O O . MET A 1 88 ? 9.322 11.270 -5.940 1.00 86.50 88 MET A O 1
ATOM 699 N N . ASN A 1 89 ? 7.597 9.836 -5.990 1.00 83.56 89 ASN A N 1
ATOM 700 C CA . ASN A 1 89 ? 6.530 10.818 -5.809 1.00 83.56 89 ASN A CA 1
ATOM 701 C C . ASN A 1 89 ? 6.006 10.863 -4.361 1.00 83.56 89 ASN A C 1
ATOM 703 O O . ASN A 1 89 ? 4.972 11.470 -4.101 1.00 83.56 89 ASN A O 1
ATOM 707 N N . GLY A 1 90 ? 6.693 10.216 -3.411 1.00 81.31 90 GLY A N 1
ATOM 708 C CA . GLY A 1 90 ? 6.240 10.131 -2.017 1.00 81.31 90 GLY A CA 1
ATOM 709 C C . GLY A 1 90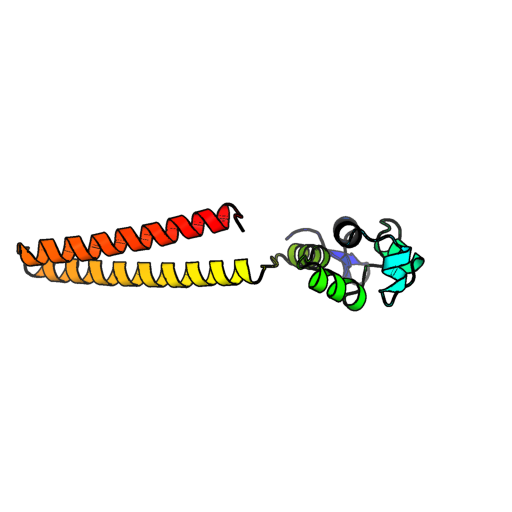 ? 4.999 9.253 -1.822 1.00 81.31 90 GLY A C 1
ATOM 710 O O . GLY A 1 90 ? 4.341 9.337 -0.789 1.00 81.31 90 GLY A O 1
ATOM 711 N N . LEU A 1 91 ? 4.677 8.415 -2.806 1.00 85.62 91 LEU A N 1
ATOM 712 C CA . LEU A 1 91 ? 3.560 7.482 -2.778 1.00 85.62 91 LEU A CA 1
ATOM 713 C C . LEU A 1 91 ? 4.048 6.072 -2.430 1.00 85.62 91 LEU A C 1
ATOM 715 O O . LEU A 1 91 ? 5.197 5.700 -2.673 1.00 85.62 91 LEU A O 1
ATOM 719 N N . SER A 1 92 ? 3.145 5.260 -1.887 1.00 81.62 92 SER A N 1
ATOM 720 C CA . SER A 1 92 ? 3.370 3.838 -1.636 1.00 81.62 92 SER A CA 1
ATOM 721 C C . SER A 1 92 ? 2.370 3.022 -2.448 1.00 81.62 92 SER A C 1
ATOM 723 O O . SER A 1 92 ? 1.185 3.351 -2.472 1.00 81.62 92 SER A O 1
ATOM 725 N N . VAL A 1 93 ? 2.841 1.975 -3.126 1.00 82.25 93 VAL A N 1
ATOM 726 C CA . VAL A 1 93 ? 1.964 1.037 -3.838 1.00 82.25 93 VAL A CA 1
ATOM 727 C C . VAL A 1 93 ? 1.527 -0.025 -2.847 1.00 82.25 93 VAL A C 1
ATOM 729 O O . VAL A 1 93 ? 2.363 -0.762 -2.328 1.00 82.25 93 VAL A O 1
ATOM 732 N N . LEU A 1 94 ? 0.225 -0.098 -2.599 1.00 77.81 94 LEU A N 1
ATOM 733 C CA . LEU A 1 94 ? -0.371 -1.146 -1.783 1.00 77.81 94 LEU A CA 1
ATOM 734 C C . LEU A 1 94 ? -0.798 -2.303 -2.680 1.00 77.81 94 LEU A C 1
ATOM 736 O O . LEU A 1 94 ? -1.356 -2.087 -3.756 1.00 77.81 94 LEU A O 1
ATOM 740 N N . THR A 1 95 ? -0.581 -3.532 -2.221 1.00 78.31 95 THR A N 1
ATOM 741 C CA . THR A 1 95 ? -1.295 -4.680 -2.793 1.00 78.31 95 THR A CA 1
ATOM 742 C C . THR A 1 95 ? -2.783 -4.582 -2.447 1.00 78.31 95 THR A C 1
ATOM 744 O O . THR A 1 95 ? -3.173 -3.902 -1.493 1.00 78.31 95 THR A O 1
ATOM 747 N N . GLU A 1 96 ? -3.643 -5.286 -3.187 1.00 76.12 96 GLU A N 1
ATOM 748 C CA . GLU A 1 96 ? -5.072 -5.346 -2.856 1.00 76.12 96 GLU A CA 1
ATOM 749 C C . GLU A 1 96 ? -5.294 -5.858 -1.420 1.00 76.12 96 GLU A C 1
ATOM 751 O O . GLU A 1 96 ? -6.101 -5.299 -0.676 1.00 76.12 96 GLU A O 1
ATOM 756 N N . GLY A 1 97 ? -4.515 -6.860 -0.993 1.00 77.62 97 GLY A N 1
ATOM 757 C CA . GLY A 1 97 ? -4.547 -7.380 0.376 1.00 77.62 97 GLY A CA 1
ATOM 758 C C . GLY A 1 97 ? -4.155 -6.333 1.423 1.00 77.62 97 GLY A C 1
ATOM 759 O O . GLY A 1 97 ? -4.841 -6.180 2.434 1.00 77.62 97 GLY A O 1
ATOM 760 N N . GLN A 1 98 ? -3.102 -5.554 1.168 1.00 81.00 98 GLN A N 1
ATOM 761 C CA . GLN A 1 98 ? -2.687 -4.459 2.051 1.00 81.00 98 GLN A CA 1
ATOM 762 C C . GLN A 1 98 ? -3.732 -3.338 2.111 1.00 81.00 98 GLN A C 1
ATOM 764 O O . GLN A 1 98 ? -3.979 -2.789 3.185 1.00 81.00 98 GLN A O 1
ATOM 769 N N . SER A 1 99 ? -4.374 -3.022 0.984 1.00 81.75 99 SER A N 1
ATOM 770 C CA . SER A 1 99 ? -5.468 -2.049 0.924 1.00 81.75 99 SER A CA 1
ATOM 771 C C . SER A 1 99 ? -6.661 -2.500 1.775 1.00 81.75 99 SER A C 1
ATOM 773 O O . SER A 1 99 ? -7.094 -1.767 2.665 1.00 81.75 99 SER A O 1
ATOM 775 N N . LYS A 1 100 ? -7.122 -3.748 1.599 1.00 83.94 100 LYS A N 1
ATOM 776 C CA . LYS A 1 100 ? -8.218 -4.337 2.390 1.00 83.94 100 LYS A CA 1
ATOM 777 C C . LYS A 1 100 ? -7.905 -4.368 3.885 1.00 83.94 100 LYS A C 1
ATOM 779 O O . LYS A 1 100 ? -8.749 -3.979 4.686 1.00 83.94 100 LYS A O 1
ATOM 784 N N . ARG A 1 101 ? -6.690 -4.772 4.275 1.00 84.81 101 ARG A N 1
ATOM 785 C CA . ARG A 1 101 ? -6.264 -4.780 5.687 1.00 84.81 101 ARG A CA 1
ATOM 786 C C . ARG A 1 101 ? -6.254 -3.381 6.303 1.00 84.81 101 ARG A C 1
ATOM 788 O O . ARG A 1 101 ? -6.728 -3.209 7.421 1.00 84.81 101 ARG A O 1
ATOM 795 N N . ARG A 1 102 ? -5.770 -2.368 5.577 1.00 85.81 102 ARG A N 1
ATOM 796 C CA . ARG A 1 102 ? -5.795 -0.969 6.044 1.00 85.81 102 ARG A CA 1
ATOM 797 C C . ARG A 1 102 ? -7.215 -0.418 6.156 1.00 85.81 102 ARG A C 1
ATOM 799 O O . ARG A 1 102 ? -7.510 0.256 7.137 1.00 85.81 102 ARG A O 1
ATOM 806 N N . ALA A 1 103 ? -8.088 -0.730 5.198 1.00 88.50 103 ALA A N 1
ATOM 807 C CA . ALA A 1 103 ? -9.505 -0.385 5.286 1.00 88.50 103 ALA A CA 1
ATOM 808 C C . ALA A 1 103 ? -10.150 -1.037 6.519 1.00 88.50 103 ALA A C 1
ATOM 810 O O . ALA A 1 103 ? -10.788 -0.347 7.311 1.00 88.50 103 ALA A O 1
ATOM 811 N N . LYS A 1 104 ? -9.875 -2.328 6.752 1.00 91.81 104 LYS A N 1
ATOM 812 C CA . LYS A 1 104 ? -10.368 -3.053 7.927 1.00 91.81 104 LYS A CA 1
ATOM 813 C C . LYS A 1 104 ? -9.872 -2.459 9.245 1.00 91.81 104 LYS A C 1
ATOM 815 O O . LYS A 1 104 ? -10.644 -2.363 10.194 1.00 91.81 104 LYS A O 1
ATOM 820 N N . LEU A 1 105 ? -8.609 -2.032 9.305 1.00 92.75 105 LEU A N 1
ATOM 821 C CA . LEU A 1 105 ? -8.077 -1.312 10.464 1.00 92.75 105 LEU A CA 1
ATOM 822 C C . LEU A 1 105 ? -8.852 -0.011 10.711 1.00 92.75 105 LEU A C 1
ATOM 824 O O . 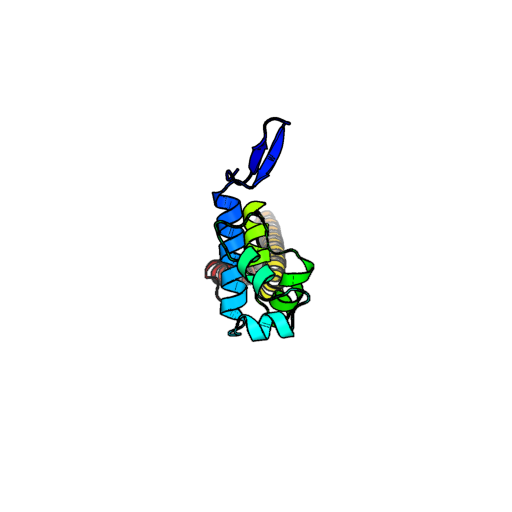LEU A 1 105 ? -9.184 0.283 11.855 1.00 92.75 105 LEU A O 1
ATOM 828 N N . GLY A 1 106 ? -9.168 0.742 9.653 1.00 91.44 106 GLY A N 1
ATOM 829 C CA . GLY A 1 106 ? -9.993 1.947 9.748 1.00 91.44 106 GLY A CA 1
ATOM 830 C C . GLY A 1 106 ? -11.399 1.664 10.285 1.00 91.44 106 GLY A C 1
ATOM 831 O O . GLY A 1 106 ? -11.856 2.357 11.190 1.00 91.44 106 GLY A O 1
ATOM 832 N N . GLU A 1 107 ? -12.056 0.616 9.785 1.00 93.75 107 GLU A N 1
ATOM 833 C CA . GLU A 1 107 ? -13.369 0.175 10.276 1.00 93.75 107 GLU A CA 1
ATOM 834 C C . GLU A 1 107 ? -13.331 -0.218 11.758 1.00 93.75 107 GLU A C 1
ATOM 836 O O . GLU A 1 107 ? -14.174 0.227 12.534 1.00 93.75 107 GLU A O 1
ATOM 841 N N . LEU A 1 108 ? -12.343 -1.021 12.167 1.00 94.06 108 LEU A N 1
ATOM 842 C CA . LEU A 1 108 ? -12.192 -1.446 13.562 1.00 94.06 108 LEU A CA 1
ATOM 843 C C . LEU A 1 108 ? -11.876 -0.269 14.487 1.00 94.06 108 LEU A C 1
ATOM 845 O O . LEU A 1 108 ? -12.406 -0.208 15.590 1.00 94.06 108 LEU A O 1
ATOM 849 N N . ALA A 1 109 ? -11.053 0.684 14.046 1.00 93.19 109 ALA A N 1
ATOM 850 C CA . ALA A 1 109 ? -10.764 1.888 14.820 1.00 93.19 109 ALA A CA 1
ATOM 851 C C . ALA A 1 109 ? -12.013 2.769 14.993 1.00 93.19 109 ALA A C 1
ATOM 853 O O . ALA A 1 109 ? -12.245 3.293 16.081 1.00 93.19 109 ALA A O 1
ATOM 854 N N . ALA A 1 110 ? -12.839 2.899 13.950 1.00 93.94 110 ALA A N 1
ATOM 855 C CA . ALA A 1 110 ? -14.111 3.613 14.036 1.00 93.94 110 ALA A CA 1
ATOM 856 C C . ALA A 1 110 ? -15.092 2.912 14.988 1.00 93.94 110 ALA A C 1
ATOM 858 O O . ALA A 1 110 ? -15.736 3.574 15.799 1.00 93.94 110 ALA A O 1
ATOM 859 N N . HIS A 1 111 ? -15.162 1.579 14.930 1.00 93.25 111 HIS A N 1
ATOM 860 C CA . HIS A 1 111 ? -15.943 0.777 15.868 1.00 93.25 111 HIS A CA 1
ATOM 861 C C . HIS A 1 111 ? -15.455 0.973 17.311 1.00 93.25 111 HIS A C 1
ATOM 863 O O . HIS A 1 111 ? -16.251 1.297 18.181 1.00 93.25 111 HIS A O 1
ATOM 869 N N . ALA A 1 112 ? -14.143 0.893 17.557 1.00 93.81 112 ALA A N 1
ATOM 870 C CA . ALA A 1 112 ? -13.556 1.117 18.880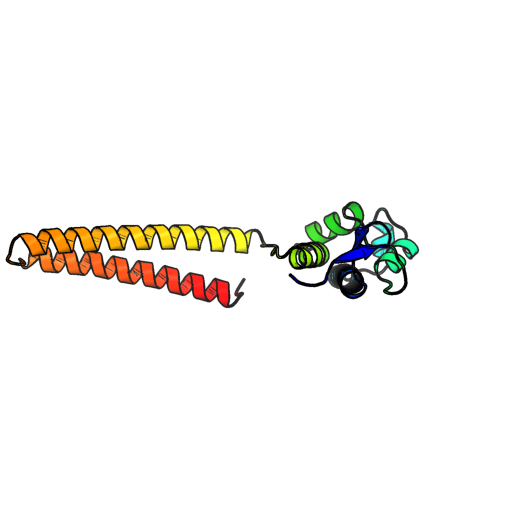 1.00 93.81 112 ALA A CA 1
ATOM 871 C C . ALA A 1 112 ? -13.892 2.504 19.446 1.00 93.81 112 ALA A C 1
ATOM 873 O O . ALA A 1 112 ? -14.233 2.628 20.619 1.00 93.81 112 ALA A O 1
ATOM 874 N N . ALA A 1 113 ? -13.812 3.544 18.611 1.00 94.75 113 ALA A N 1
ATOM 875 C CA . ALA A 1 113 ? -14.152 4.906 19.013 1.00 94.75 113 ALA A CA 1
ATOM 876 C C . ALA A 1 113 ? -15.638 5.047 19.376 1.00 94.75 113 ALA A C 1
ATOM 878 O O . ALA A 1 113 ? -15.975 5.791 20.296 1.00 94.75 113 ALA A O 1
ATOM 879 N N . ARG A 1 114 ? -16.520 4.329 18.669 1.00 94.19 114 ARG A N 1
ATOM 880 C CA . ARG A 1 114 ? -17.952 4.298 18.969 1.00 94.19 114 ARG A CA 1
ATOM 881 C C . ARG A 1 114 ? -18.226 3.619 20.310 1.00 94.19 114 ARG A C 1
ATOM 883 O O . ARG A 1 114 ? -18.839 4.251 21.159 1.00 94.19 114 ARG A O 1
ATOM 890 N N . GLU A 1 115 ? -17.718 2.404 20.512 1.00 93.38 115 GLU A N 1
ATOM 891 C CA . GLU A 1 115 ? -17.876 1.654 21.770 1.00 93.38 115 GLU A CA 1
ATOM 892 C C . GLU A 1 115 ? -17.330 2.447 22.966 1.00 93.38 115 GLU A C 1
ATOM 894 O O . GLU A 1 115 ? -17.964 2.529 24.011 1.00 93.38 115 GLU A O 1
ATOM 899 N N . GLN A 1 116 ? -16.182 3.121 22.801 1.00 94.75 116 GLN A N 1
ATOM 900 C CA . GLN A 1 116 ? -15.642 4.010 23.836 1.00 94.75 116 GLN A CA 1
ATOM 901 C C . GLN A 1 116 ? -16.573 5.178 24.149 1.00 94.75 116 GLN A C 1
ATOM 903 O O . GLN A 1 116 ? -16.733 5.538 25.313 1.00 94.75 116 GLN A O 1
ATOM 908 N N . GLY A 1 117 ? -17.154 5.793 23.120 1.00 93.88 117 GLY A N 1
ATOM 909 C CA . GLY A 1 117 ? -18.102 6.885 23.295 1.00 93.88 117 GLY A CA 1
ATOM 910 C C . GLY A 1 117 ? -19.370 6.436 24.020 1.00 93.88 117 GLY A C 1
ATOM 911 O O . GLY A 1 117 ? -19.832 7.148 24.906 1.00 93.88 117 GLY A O 1
ATOM 912 N N . GLU A 1 118 ? -19.894 5.259 23.677 1.00 92.94 118 GLU A N 1
ATOM 913 C CA . GLU A 1 118 ? -21.068 4.663 24.325 1.00 92.94 118 GLU A CA 1
ATOM 914 C C . GLU A 1 118 ? -20.774 4.317 25.794 1.00 92.94 118 GLU A C 1
ATOM 916 O O . GLU A 1 118 ? -21.464 4.828 26.672 1.00 92.94 118 GLU A O 1
ATOM 921 N N . ALA A 1 119 ? -19.681 3.602 26.087 1.00 93.06 119 ALA A N 1
ATOM 922 C CA . ALA A 1 119 ? -19.280 3.274 27.461 1.00 93.06 119 ALA A CA 1
ATOM 923 C C . ALA A 1 119 ? -19.059 4.519 28.343 1.00 93.06 119 ALA A C 1
ATOM 925 O O . ALA A 1 119 ? -19.427 4.548 29.520 1.00 93.06 119 ALA A O 1
ATOM 926 N N . LEU A 1 120 ? -18.465 5.581 27.783 1.00 94.56 120 LEU A N 1
ATOM 927 C CA . LEU A 1 120 ? -18.289 6.850 28.494 1.00 94.56 120 LEU A CA 1
ATOM 928 C C . LEU A 1 120 ? -19.617 7.575 28.720 1.00 94.56 120 LEU A C 1
ATOM 930 O O . LEU A 1 120 ? -19.788 8.176 29.778 1.00 94.56 120 LEU A O 1
ATOM 934 N N . ALA A 1 121 ? -20.541 7.530 27.760 1.00 92.69 121 ALA A N 1
ATOM 935 C CA . ALA A 1 121 ? -21.872 8.103 27.926 1.00 92.69 121 ALA A CA 1
ATOM 936 C C . ALA A 1 121 ? -22.635 7.394 29.055 1.00 92.69 121 ALA A C 1
ATOM 938 O O . ALA A 1 121 ? -23.094 8.067 29.975 1.00 92.69 121 ALA A O 1
ATOM 939 N N . THR A 1 122 ? -22.656 6.056 29.064 1.00 90.38 122 THR A N 1
ATOM 940 C CA . THR A 1 122 ? -23.266 5.274 30.153 1.00 90.38 122 THR A CA 1
ATOM 941 C C . THR A 1 122 ? -22.627 5.603 31.500 1.00 90.38 122 THR A C 1
ATOM 943 O O . THR A 1 122 ? -23.326 5.784 32.494 1.00 90.38 122 THR A O 1
ATOM 946 N N . LEU A 1 123 ? -21.295 5.735 31.554 1.00 91.94 123 LEU A N 1
ATOM 947 C CA . LEU A 1 123 ? -20.592 6.102 32.786 1.00 91.94 123 LEU A CA 1
ATOM 948 C C . LEU A 1 123 ? -21.004 7.486 33.295 1.00 91.94 123 LEU A C 1
ATOM 950 O O . LEU A 1 123 ? -21.171 7.665 34.500 1.00 91.94 123 LEU A O 1
ATOM 954 N N . ILE A 1 124 ? -21.137 8.464 32.396 1.00 92.38 124 ILE A N 1
ATOM 955 C CA . ILE A 1 124 ? -21.562 9.822 32.746 1.00 92.38 124 ILE A CA 1
ATOM 956 C C . ILE A 1 124 ? -22.988 9.799 33.298 1.00 92.38 124 ILE A C 1
ATOM 958 O O . ILE A 1 124 ? -23.213 10.378 34.359 1.00 92.38 124 ILE A O 1
ATOM 962 N N . ASP A 1 125 ? -23.913 9.113 32.628 1.00 90.06 125 ASP A N 1
ATOM 963 C CA . ASP A 1 125 ? -25.312 9.025 33.055 1.00 90.06 125 ASP A CA 1
ATOM 964 C C . ASP A 1 125 ? -25.421 8.402 34.455 1.00 90.06 125 ASP A C 1
ATOM 966 O O . ASP A 1 125 ? -25.992 9.002 35.364 1.00 90.06 125 ASP A O 1
ATOM 970 N N . VAL A 1 126 ? -24.751 7.268 34.671 1.00 89.00 126 VAL A N 1
ATOM 971 C CA . VAL A 1 126 ? -24.718 6.577 35.970 1.00 89.00 126 VAL A CA 1
ATOM 972 C C . VAL A 1 126 ? -24.061 7.431 37.064 1.00 89.00 126 VAL A C 1
ATOM 974 O O . VAL A 1 126 ? -24.476 7.403 38.222 1.00 89.00 126 VAL A O 1
ATOM 977 N N . ALA A 1 127 ? -23.028 8.212 36.734 1.00 88.12 127 ALA A N 1
ATOM 978 C CA . ALA A 1 127 ? -22.363 9.079 37.705 1.00 88.12 127 ALA A CA 1
ATOM 979 C C . ALA A 1 127 ? -23.219 10.291 38.116 1.00 88.12 127 ALA A C 1
ATOM 981 O O . ALA A 1 127 ? -23.066 10.794 39.233 1.00 88.12 127 ALA A O 1
ATOM 982 N N . LEU A 1 128 ? -24.103 10.772 37.235 1.00 90.06 128 LEU A N 1
ATOM 983 C CA . LEU A 1 128 ? -24.988 11.908 37.509 1.00 90.06 128 LEU A CA 1
ATOM 984 C C . LEU A 1 128 ? -26.126 11.558 38.477 1.00 90.06 128 LEU A C 1
ATOM 986 O O . LEU A 1 128 ? -26.567 12.439 39.217 1.00 90.06 128 LEU A O 1
ATOM 990 N N . ASP A 1 129 ? -26.538 10.291 38.534 1.00 81.44 129 ASP A N 1
ATOM 991 C CA . ASP A 1 129 ? -27.583 9.806 39.446 1.00 81.44 129 ASP A CA 1
ATOM 992 C C . ASP A 1 129 ? -27.134 9.763 40.923 1.00 81.44 129 ASP A C 1
ATOM 994 O O . ASP A 1 129 ? -27.951 9.615 41.834 1.00 81.44 129 ASP A O 1
ATOM 998 N N . GLY A 1 130 ? -25.840 9.977 41.194 1.00 79.00 130 GLY A N 1
ATOM 999 C CA . GLY A 1 130 ? -25.291 10.199 42.538 1.00 79.00 130 GLY A CA 1
ATOM 1000 C C . GLY A 1 130 ? -25.032 8.932 43.362 1.00 79.00 130 GLY A C 1
ATOM 1001 O O . GLY A 1 130 ? -24.281 8.993 44.336 1.00 79.00 130 GLY A O 1
ATOM 1002 N N . GLU A 1 131 ? -25.568 7.782 42.952 1.00 87.06 131 GLU A N 1
ATOM 1003 C CA . GLU A 1 131 ? -25.235 6.457 43.481 1.00 87.06 131 GLU A CA 1
ATOM 1004 C C . GLU A 1 131 ? -25.176 5.434 42.342 1.00 87.06 131 GLU A C 1
ATOM 1006 O O . GLU A 1 131 ? -26.093 5.344 41.537 1.00 87.06 131 GLU A O 1
ATOM 1011 N N . ILE A 1 132 ? -24.118 4.619 42.305 1.00 87.94 132 ILE A N 1
ATOM 1012 C CA . ILE A 1 132 ? -23.980 3.545 41.314 1.00 87.94 132 ILE A CA 1
ATOM 1013 C C . ILE A 1 132 ? -24.613 2.271 41.871 1.00 87.94 132 ILE A C 1
ATOM 1015 O O . ILE A 1 132 ? -24.124 1.685 42.845 1.00 87.94 132 ILE A O 1
ATOM 1019 N N . SER A 1 133 ? -25.681 1.797 41.239 1.00 90.62 133 SER A N 1
ATOM 1020 C CA . SER A 1 133 ? -26.307 0.528 41.587 1.00 90.62 133 SER A CA 1
ATOM 1021 C C . SER A 1 133 ? -25.459 -0.671 41.143 1.00 90.62 133 SER A C 1
ATOM 1023 O O . SER A 1 133 ? -24.607 -0.610 40.255 1.00 90.62 133 SER A O 1
ATOM 1025 N N . ARG A 1 134 ? -25.739 -1.844 41.726 1.00 91.06 134 ARG A N 1
ATOM 1026 C CA . ARG A 1 134 ? -25.075 -3.099 41.329 1.00 91.06 134 ARG A CA 1
ATOM 1027 C C . ARG A 1 134 ? -25.332 -3.499 39.874 1.00 91.06 134 ARG A C 1
ATOM 1029 O O . ARG A 1 134 ? -24.512 -4.221 39.312 1.00 91.06 134 ARG A O 1
ATOM 1036 N N . ASN A 1 135 ? -26.467 -3.107 39.300 1.00 90.62 135 ASN A N 1
ATOM 1037 C CA . ASN A 1 135 ? -26.795 -3.447 37.917 1.00 90.62 135 ASN A CA 1
ATOM 1038 C C . ASN A 1 135 ? -26.048 -2.533 36.944 1.00 90.62 135 ASN A C 1
ATOM 1040 O O . ASN A 1 135 ? -25.465 -3.038 35.992 1.00 90.62 135 ASN A O 1
ATOM 1044 N N . GLU A 1 136 ? -25.979 -1.236 37.238 1.00 90.75 136 GLU A N 1
ATOM 1045 C CA . GLU A 1 136 ? -25.208 -0.269 36.445 1.00 90.75 136 GLU A CA 1
ATOM 1046 C C . GLU A 1 136 ? -23.715 -0.583 36.485 1.00 90.75 136 GLU A C 1
ATOM 1048 O O . GLU A 1 136 ? -23.067 -0.606 35.447 1.00 90.75 136 GLU A O 1
ATOM 1053 N N . ALA A 1 137 ? -23.176 -0.944 37.655 1.00 90.38 137 ALA A N 1
ATOM 1054 C CA . ALA A 1 137 ? -21.784 -1.374 37.765 1.00 90.38 137 ALA A CA 1
ATOM 1055 C C . ALA A 1 137 ? -21.472 -2.592 36.876 1.00 90.38 137 ALA A C 1
ATOM 1057 O O . ALA A 1 137 ? -20.415 -2.647 36.255 1.00 90.38 137 ALA A O 1
ATOM 1058 N N . LYS A 1 138 ? -22.391 -3.565 36.789 1.00 92.81 138 LYS A N 1
ATOM 1059 C CA . LYS A 1 138 ? -22.235 -4.728 35.899 1.00 92.81 138 LYS A CA 1
ATOM 1060 C C . LYS A 1 138 ? -22.348 -4.354 34.427 1.00 92.81 138 LYS A C 1
ATOM 1062 O O . LYS A 1 138 ? -21.636 -4.925 33.613 1.00 92.81 138 LYS A O 1
ATOM 1067 N N . GLN A 1 139 ? -23.261 -3.451 34.085 1.00 90.94 139 GLN A N 1
ATOM 1068 C CA . GLN A 1 139 ? -23.421 -2.990 32.711 1.00 90.94 139 GLN A CA 1
ATOM 1069 C C . GLN A 1 139 ? -22.168 -2.246 32.241 1.00 90.94 139 GLN A C 1
ATOM 1071 O O . GLN A 1 139 ? -21.636 -2.573 31.186 1.00 90.94 139 GLN A O 1
ATOM 1076 N N . LEU A 1 140 ? -21.650 -1.329 33.062 1.00 92.31 140 LEU A N 1
ATOM 1077 C CA . LEU A 1 140 ? -20.401 -0.621 32.790 1.00 92.31 140 LEU A CA 1
ATOM 1078 C C . LEU A 1 140 ? -19.228 -1.589 32.616 1.00 92.31 140 LEU A C 1
ATOM 1080 O O . LEU A 1 140 ? -18.452 -1.429 31.684 1.00 92.31 140 LEU A O 1
ATOM 1084 N N . ASP A 1 141 ? -19.112 -2.610 33.469 1.00 93.88 141 ASP A N 1
ATOM 1085 C CA . ASP A 1 141 ? -18.065 -3.633 33.343 1.00 93.88 141 ASP A CA 1
ATOM 1086 C C . ASP A 1 141 ? -18.127 -4.357 31.987 1.00 93.88 141 ASP A C 1
ATOM 1088 O O . ASP A 1 141 ? -17.100 -4.537 31.337 1.00 93.88 141 ASP A O 1
ATOM 1092 N N . VAL A 1 142 ? -19.329 -4.702 31.512 1.00 93.62 142 VAL A N 1
ATOM 1093 C CA . VAL A 1 142 ? -19.522 -5.315 30.186 1.00 93.62 142 VAL A CA 1
ATOM 1094 C C . VAL A 1 142 ? -19.138 -4.350 29.061 1.00 93.62 142 VAL A C 1
ATOM 1096 O O . VAL A 1 142 ? -18.378 -4.733 28.175 1.00 93.62 142 VAL A O 1
ATOM 1099 N N . GLU A 1 143 ? -19.606 -3.102 29.108 1.00 92.06 143 GLU A N 1
ATOM 1100 C CA . GLU A 1 143 ? -19.310 -2.097 28.077 1.00 92.06 143 GLU A CA 1
ATOM 1101 C C . GLU A 1 143 ? -17.805 -1.783 28.003 1.00 92.06 143 GLU A C 1
ATOM 1103 O O . GLU A 1 143 ? -17.217 -1.747 26.919 1.00 92.06 143 GLU A O 1
ATOM 1108 N N . PHE A 1 144 ? -17.131 -1.643 29.149 1.00 94.25 144 PHE A N 1
ATOM 1109 C CA . PHE A 1 144 ? -15.680 -1.450 29.181 1.00 94.25 144 PHE A CA 1
ATOM 1110 C C . PHE A 1 144 ? -14.905 -2.704 28.758 1.00 94.25 144 PHE A C 1
ATOM 1112 O O . PHE A 1 144 ? -13.887 -2.574 28.075 1.00 94.25 144 PHE A O 1
ATOM 1119 N N . ALA A 1 145 ? -15.382 -3.908 29.082 1.00 94.31 145 ALA A N 1
ATOM 1120 C CA . ALA A 1 145 ? -14.774 -5.144 28.592 1.00 94.31 145 ALA A CA 1
ATOM 1121 C C . ALA A 1 145 ? -14.851 -5.250 27.058 1.00 94.31 145 ALA A C 1
ATOM 1123 O O . ALA A 1 145 ? -13.885 -5.675 26.413 1.00 94.31 145 ALA A O 1
ATOM 1124 N N . ASP A 1 146 ? -15.959 -4.822 26.450 1.00 92.44 146 ASP A N 1
ATOM 1125 C CA . ASP A 1 146 ? -16.093 -4.770 24.993 1.00 92.44 146 ASP A CA 1
ATOM 1126 C C . ASP A 1 146 ? -15.165 -3.726 24.362 1.00 92.44 146 ASP A C 1
ATOM 1128 O O . ASP A 1 146 ? -14.486 -4.020 23.370 1.00 92.44 146 ASP A O 1
ATOM 1132 N N . VAL A 1 147 ? -15.034 -2.550 24.981 1.00 94.25 147 VAL A N 1
ATOM 1133 C CA . VAL A 1 147 ? -14.043 -1.538 24.587 1.00 94.25 147 VAL A CA 1
ATOM 1134 C C . VAL A 1 147 ? -12.624 -2.109 24.603 1.00 94.25 147 VAL A C 1
ATOM 1136 O O . VAL A 1 147 ? -11.876 -1.938 23.634 1.00 94.25 147 VAL A O 1
ATOM 1139 N N . GLU A 1 148 ? -12.237 -2.796 25.679 1.00 95.12 148 GLU A N 1
ATOM 1140 C CA . GLU A 1 148 ? -10.910 -3.402 25.807 1.00 95.12 148 GLU A CA 1
ATOM 1141 C C . GLU A 1 148 ? -10.662 -4.461 24.732 1.00 95.12 148 GLU A C 1
ATOM 1143 O O . GLU A 1 148 ? -9.589 -4.483 24.114 1.00 95.12 148 GLU A O 1
ATOM 1148 N N . ARG A 1 149 ? -11.665 -5.300 24.455 1.00 95.25 149 ARG A N 1
ATOM 1149 C CA . ARG A 1 149 ? -11.599 -6.320 23.407 1.00 95.25 149 ARG A CA 1
ATOM 1150 C C . ARG A 1 149 ? -11.366 -5.693 22.033 1.00 95.25 149 ARG A C 1
ATOM 1152 O O . ARG A 1 149 ? -10.406 -6.062 21.353 1.00 95.25 149 ARG A O 1
ATOM 1159 N N . VAL A 1 150 ? -12.190 -4.722 21.633 1.00 93.62 150 VAL A N 1
ATOM 1160 C CA . VAL A 1 150 ? -12.077 -4.076 20.312 1.00 93.62 150 VAL A CA 1
ATOM 1161 C C . VAL A 1 150 ? -10.762 -3.293 20.197 1.00 93.62 150 VAL A C 1
ATOM 1163 O O . VAL A 1 150 ? -10.087 -3.358 19.167 1.00 93.62 150 VAL A O 1
ATOM 1166 N N . ALA A 1 151 ? -10.329 -2.606 21.258 1.00 93.06 151 ALA A N 1
ATOM 1167 C CA . ALA A 1 151 ? -9.028 -1.936 21.281 1.00 93.06 151 ALA A CA 1
ATOM 1168 C C . ALA A 1 151 ? -7.858 -2.931 21.126 1.00 93.06 151 ALA A C 1
ATOM 1170 O O . ALA A 1 151 ? -6.860 -2.628 20.459 1.00 93.06 151 ALA A O 1
ATOM 1171 N N . GLY A 1 152 ? -7.987 -4.130 21.702 1.00 95.19 152 GLY A N 1
ATOM 1172 C CA . GLY A 1 152 ? -7.056 -5.241 21.515 1.00 95.19 152 GLY A CA 1
ATOM 1173 C C . GLY A 1 152 ? -6.969 -5.701 20.058 1.00 95.19 152 GLY A C 1
ATOM 1174 O O . GLY A 1 152 ? -5.865 -5.838 19.527 1.00 95.19 152 GLY A O 1
ATOM 1175 N N . GLU A 1 153 ? -8.111 -5.863 19.387 1.00 94.81 153 GLU A N 1
ATOM 1176 C CA . GLU A 1 153 ? -8.185 -6.232 17.964 1.00 94.81 153 GLU A CA 1
ATOM 1177 C C . GLU A 1 153 ? -7.524 -5.178 17.061 1.00 94.81 153 GLU A C 1
ATOM 1179 O O . GLU A 1 153 ? -6.712 -5.519 16.195 1.00 94.81 153 GLU A O 1
ATOM 1184 N N . VAL A 1 154 ? -7.793 -3.889 17.305 1.00 94.12 154 VAL A N 1
ATOM 1185 C CA . VAL A 1 154 ? -7.143 -2.775 16.589 1.00 94.12 154 VAL A CA 1
ATOM 1186 C C . VAL A 1 154 ? -5.626 -2.831 16.765 1.00 94.12 154 VAL A C 1
ATOM 1188 O O . VAL A 1 154 ? -4.881 -2.712 15.789 1.00 94.12 154 VAL A O 1
ATOM 1191 N N . ARG A 1 155 ? -5.146 -3.042 17.998 1.00 93.62 155 ARG A N 1
ATOM 1192 C CA . ARG A 1 155 ? -3.709 -3.127 18.296 1.00 93.62 155 ARG A CA 1
ATOM 1193 C C . ARG A 1 155 ? -3.052 -4.319 17.601 1.00 93.62 155 ARG A C 1
ATOM 1195 O O . ARG A 1 155 ? -1.950 -4.169 17.066 1.00 93.62 155 ARG A O 1
ATOM 1202 N N . ALA A 1 156 ? -3.703 -5.480 17.612 1.00 93.44 156 ALA A N 1
ATOM 1203 C CA . ALA A 1 156 ? -3.205 -6.682 16.955 1.00 93.44 156 ALA A CA 1
ATOM 1204 C C . ALA A 1 156 ? -3.055 -6.454 15.444 1.00 93.44 156 ALA A C 1
ATOM 1206 O O . ALA A 1 156 ? -1.952 -6.591 14.912 1.00 93.44 156 ALA A O 1
ATOM 1207 N N . LEU A 1 157 ? -4.113 -5.979 14.779 1.00 91.50 157 LEU A N 1
ATOM 1208 C CA . LEU A 1 157 ? -4.092 -5.733 13.337 1.00 91.50 157 LEU A CA 1
ATOM 1209 C C . LEU A 1 157 ? -3.102 -4.625 12.942 1.00 91.50 157 LEU A C 1
ATOM 1211 O O . LEU A 1 157 ? -2.389 -4.749 11.945 1.00 91.50 157 LEU A O 1
ATOM 1215 N N . ALA A 1 158 ? -3.002 -3.551 13.730 1.00 90.00 158 ALA A N 1
ATOM 1216 C CA . ALA A 1 158 ? -2.006 -2.507 13.498 1.00 90.00 158 ALA A CA 1
ATOM 1217 C C . ALA A 1 158 ? -0.575 -3.065 13.581 1.00 90.00 158 ALA A C 1
ATOM 1219 O O . ALA A 1 158 ? 0.272 -2.729 12.751 1.00 90.00 158 ALA A O 1
ATOM 1220 N N . SER A 1 159 ? -0.318 -3.957 14.541 1.00 90.19 159 SER A N 1
ATOM 1221 C CA . SER A 1 159 ? 0.986 -4.606 14.705 1.00 90.19 159 SER A CA 1
ATOM 1222 C C . SER A 1 159 ? 1.318 -5.529 13.530 1.00 90.19 159 SER A C 1
ATOM 1224 O O . SER A 1 159 ? 2.455 -5.531 13.061 1.00 90.19 159 SER A O 1
ATOM 1226 N N . GLU A 1 160 ? 0.337 -6.267 13.006 1.00 87.94 160 GLU A N 1
ATOM 1227 C CA . GLU A 1 160 ? 0.498 -7.098 11.804 1.00 87.94 160 GLU A CA 1
ATOM 1228 C C . GLU A 1 160 ? 0.848 -6.262 10.567 1.00 87.94 160 GLU A C 1
ATOM 1230 O O . GLU A 1 160 ? 1.789 -6.595 9.841 1.00 87.94 160 GLU A O 1
ATOM 1235 N N . ILE A 1 161 ? 0.149 -5.137 10.369 1.00 84.88 161 ILE A N 1
ATOM 1236 C CA . ILE A 1 161 ? 0.398 -4.208 9.257 1.00 84.88 161 ILE A CA 1
ATOM 1237 C C . ILE A 1 161 ? 1.799 -3.587 9.358 1.00 84.88 161 ILE A C 1
ATOM 1239 O O . ILE A 1 161 ? 2.494 -3.489 8.347 1.00 84.88 161 ILE A O 1
ATOM 1243 N N . ILE A 1 162 ? 2.233 -3.182 10.558 1.00 81.50 162 ILE A N 1
ATOM 1244 C CA . ILE A 1 162 ? 3.575 -2.614 10.783 1.00 81.50 162 ILE A CA 1
ATOM 1245 C C . ILE A 1 162 ? 4.666 -3.663 10.550 1.00 81.50 162 ILE A C 1
ATOM 1247 O O . ILE A 1 162 ? 5.695 -3.355 9.952 1.00 81.50 162 ILE A O 1
ATOM 1251 N N . ALA A 1 163 ? 4.442 -4.903 10.990 1.00 78.19 163 ALA A N 1
ATOM 1252 C CA . ALA A 1 163 ? 5.391 -5.999 10.817 1.00 78.19 163 ALA A CA 1
ATOM 1253 C C . ALA A 1 163 ? 5.534 -6.461 9.355 1.00 78.19 163 ALA A C 1
ATOM 1255 O O . ALA A 1 163 ? 6.383 -7.307 9.076 1.00 78.19 163 ALA A O 1
ATOM 1256 N N . GLY A 1 164 ? 4.710 -5.946 8.432 1.00 68.56 164 GLY A N 1
ATOM 1257 C CA . GLY A 1 164 ? 4.716 -6.358 7.029 1.00 68.56 164 GLY A CA 1
ATOM 1258 C C . GLY A 1 164 ? 4.397 -7.842 6.848 1.00 68.56 164 GLY A C 1
ATOM 1259 O O . GLY A 1 164 ? 4.829 -8.437 5.863 1.00 68.56 164 GLY A O 1
ATOM 1260 N N . LYS A 1 165 ? 3.695 -8.454 7.814 1.00 58.84 165 LYS A N 1
ATOM 1261 C CA . LYS A 1 165 ? 3.223 -9.834 7.701 1.00 58.84 165 LYS A CA 1
ATOM 1262 C C . LYS A 1 165 ? 2.075 -9.840 6.700 1.00 58.84 165 LYS A C 1
ATOM 1264 O O . LYS A 1 165 ? 0.938 -9.525 7.050 1.00 58.84 165 LYS A O 1
ATOM 1269 N N . ASP A 1 166 ? 2.419 -10.122 5.448 1.00 53.47 166 ASP A N 1
ATOM 1270 C CA . ASP A 1 166 ? 1.442 -10.367 4.395 1.00 53.47 166 ASP A CA 1
ATOM 1271 C C . ASP A 1 166 ? 0.844 -11.772 4.492 1.00 53.47 166 ASP A C 1
ATOM 1273 O O . ASP A 1 166 ? 1.607 -12.749 4.650 1.00 53.47 166 ASP A O 1
#

Sequence (166 aa):
MPDYYAPDEAGRLLLTHAARNRLKLAARELRRLTGLTLEDIAARSPVSKSQWQNYESLEAPDLIPPHVYLPWELELGQAPVTRALAAMNGLSVLTEGQSKRRAKLGELAAHAAREQGEALATLIDVALDGEISRNEAKQLDVEFADVERVAGEVRALASEIIAGKD

Radius of gyration: 26.57 Å; chains: 1; bounding box: 52×42×72 Å

Foldseek 3Di:
DPPQWDQDPVGDTDGDLVLLLQLLVLLVVLVVLVVDDLCVLCVVFPDHSVVSVLCNDSPRPDHDDCRGRVVSCVVSVHDSNVQSVQVSVVHGDDRPVLVVLVVVLVVLVVVLVVLVVVLVVLVVVQVVVVDHDPVSVVVSVVSVVVSVVSVVVSVVSVVCSVVVVD